Protein AF-A0AB39NPT1-F1 (afdb_monomer_lite)

Organism: NCBI:txid3238626

Secondary structure (DSSP, 8-state):
-PPPTT-HHHHHHHHHHHHHHHSTT----S---HHHHHHHHHHHHHHHHHHHHS-HHHHHSHHHHHHHHHHHHHHHHEEE-TT-TTTTT---SS---GGGS-GGGGEEESS--S--

Structure (mmCIF, N/CA/C/O backbone):
data_AF-A0AB39NPT1-F1
#
_entry.id   AF-A0AB39NPT1-F1
#
loop_
_atom_site.group_PDB
_atom_site.id
_atom_site.type_symbol
_atom_site.label_atom_id
_atom_site.label_alt_id
_atom_site.label_comp_id
_atom_site.label_asym_id
_atom_site.label_entity_id
_atom_site.label_seq_id
_atom_site.pdbx_PDB_ins_code
_atom_site.Cartn_x
_atom_site.Cartn_y
_atom_site.Cartn_z
_atom_site.occupancy
_atom_site.B_iso_or_equiv
_atom_site.auth_seq_id
_atom_site.auth_comp_id
_atom_site.auth_asym_id
_atom_site.auth_atom_id
_atom_site.pdbx_PDB_model_num
ATOM 1 N N . MET A 1 1 ? -22.349 18.354 -0.530 1.00 52.59 1 MET A N 1
ATOM 2 C CA . MET A 1 1 ? -21.512 17.943 0.618 1.00 52.59 1 MET A CA 1
ATOM 3 C C . MET A 1 1 ? -20.132 17.618 0.084 1.00 52.59 1 MET A C 1
ATOM 5 O O . MET A 1 1 ? -20.056 16.858 -0.871 1.00 52.59 1 MET A O 1
ATOM 9 N N . THR A 1 2 ? -19.073 18.220 0.620 1.00 73.50 2 THR A N 1
ATOM 10 C CA . THR A 1 2 ? -17.694 17.873 0.248 1.00 73.50 2 THR A CA 1
ATOM 11 C C . THR A 1 2 ? -17.266 16.663 1.068 1.00 73.50 2 THR A C 1
ATOM 13 O O . THR A 1 2 ? -17.274 16.726 2.298 1.00 73.50 2 THR A O 1
ATOM 16 N N . VAL A 1 3 ? -16.945 15.554 0.403 1.00 71.38 3 VAL A N 1
ATOM 17 C CA . VAL A 1 3 ? -16.323 14.402 1.066 1.00 71.38 3 VAL A CA 1
ATOM 18 C C . VAL A 1 3 ? -14.934 14.840 1.547 1.00 71.38 3 VAL A C 1
ATOM 20 O O . VAL A 1 3 ? -14.250 15.551 0.806 1.00 71.38 3 VAL A O 1
ATOM 23 N N . PRO A 1 4 ? -14.514 14.499 2.778 1.00 77.38 4 PRO A N 1
ATOM 24 C CA . PRO A 1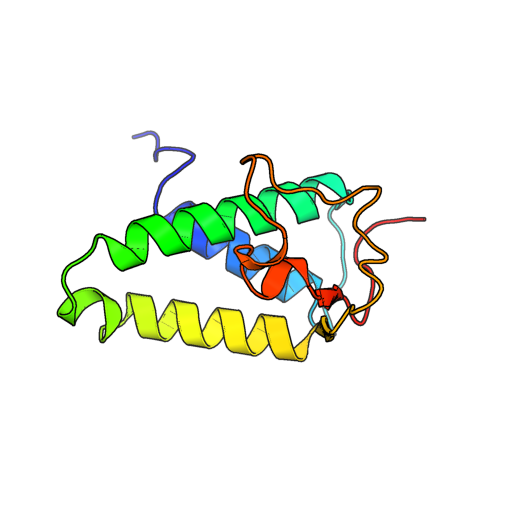 4 ? -13.166 14.809 3.234 1.00 77.38 4 PRO A CA 1
ATOM 25 C C . PRO A 1 4 ? -12.138 14.141 2.320 1.00 77.38 4 PRO A C 1
ATOM 27 O O . PRO A 1 4 ? -12.168 12.926 2.193 1.00 77.38 4 PRO A O 1
ATOM 30 N N . THR A 1 5 ? -11.199 14.908 1.761 1.00 69.38 5 THR A N 1
ATOM 31 C CA . THR A 1 5 ? -10.136 14.430 0.847 1.00 69.38 5 THR A CA 1
ATOM 32 C C . THR A 1 5 ? -9.315 13.266 1.411 1.00 69.38 5 THR A C 1
ATOM 34 O O . THR A 1 5 ? -8.741 12.474 0.675 1.00 69.38 5 THR A O 1
ATOM 37 N N . TYR A 1 6 ? -9.264 13.165 2.738 1.00 72.06 6 TYR A N 1
ATOM 38 C CA . TYR A 1 6 ? -8.586 12.110 3.474 1.00 72.06 6 TYR A CA 1
ATOM 39 C C . TYR A 1 6 ? -9.597 11.255 4.239 1.00 72.06 6 TYR A C 1
ATOM 41 O O . TYR A 1 6 ? -9.432 11.009 5.437 1.00 72.06 6 TYR A O 1
ATOM 49 N N . SER A 1 7 ? -10.669 10.823 3.579 1.00 87.69 7 SER A N 1
ATOM 50 C CA . SER A 1 7 ? -11.582 9.831 4.143 1.00 87.69 7 SER A CA 1
ATOM 51 C C . SER A 1 7 ? -10.953 8.429 4.126 1.00 87.69 7 SER A C 1
ATOM 53 O O . SER A 1 7 ? -9.957 8.174 3.445 1.00 87.69 7 SER A O 1
ATOM 55 N N . VAL A 1 8 ? -11.511 7.493 4.899 1.00 90.50 8 VAL A N 1
ATOM 56 C CA . VAL A 1 8 ? -11.100 6.076 4.840 1.00 90.50 8 VAL A CA 1
ATOM 57 C C . VAL A 1 8 ? -11.383 5.502 3.451 1.00 90.50 8 VAL A C 1
ATOM 59 O O . VAL A 1 8 ? -10.536 4.819 2.883 1.00 90.50 8 VAL A O 1
ATOM 62 N N . ALA A 1 9 ? -12.537 5.849 2.874 1.00 91.62 9 ALA A N 1
ATOM 63 C CA . ALA A 1 9 ? -12.925 5.433 1.531 1.00 91.62 9 ALA A CA 1
ATOM 64 C C . ALA A 1 9 ? -11.932 5.921 0.463 1.00 91.62 9 ALA A C 1
ATOM 66 O O . ALA A 1 9 ? -11.535 5.137 -0.395 1.00 91.62 9 ALA A O 1
ATOM 67 N N . ASP A 1 10 ? -11.471 7.173 0.548 1.00 91.25 10 ASP A N 1
ATOM 68 C CA . ASP A 1 10 ? -10.493 7.707 -0.407 1.00 91.25 10 ASP A CA 1
ATOM 69 C C . ASP A 1 10 ? -9.139 7.009 -0.303 1.00 91.25 10 ASP A C 1
ATOM 71 O O . ASP A 1 10 ? -8.505 6.766 -1.327 1.00 91.25 10 ASP A O 1
ATOM 75 N N . ARG A 1 11 ? -8.708 6.619 0.903 1.00 94.12 11 ARG A N 1
ATOM 76 C CA . ARG A 1 11 ? -7.470 5.841 1.074 1.00 94.12 11 ARG A CA 1
ATOM 77 C C . ARG A 1 11 ? -7.572 4.454 0.451 1.00 94.12 11 ARG A C 1
ATOM 79 O O . ARG A 1 11 ? -6.644 4.044 -0.241 1.00 94.12 11 ARG A O 1
ATOM 86 N N . PHE A 1 12 ? -8.703 3.766 0.631 1.00 95.94 12 PHE A N 1
ATOM 87 C CA . PHE A 1 12 ? -8.974 2.507 -0.071 1.00 95.94 12 PHE A CA 1
ATOM 88 C C . PHE A 1 12 ? -8.949 2.696 -1.590 1.00 95.94 12 PHE A C 1
ATOM 90 O O . PHE A 1 12 ? -8.299 1.927 -2.294 1.00 95.94 12 PHE A O 1
ATOM 97 N N . ALA A 1 13 ? -9.609 3.741 -2.091 1.00 94.25 13 ALA A N 1
ATOM 98 C CA . ALA A 1 13 ? -9.657 4.025 -3.518 1.00 94.25 13 ALA A CA 1
ATOM 99 C C . ALA A 1 13 ? -8.274 4.376 -4.091 1.00 94.25 13 ALA A C 1
ATOM 101 O O . ALA A 1 13 ? -7.941 3.936 -5.187 1.00 94.25 13 ALA A O 1
ATOM 102 N N . SER A 1 14 ? -7.447 5.141 -3.373 1.00 93.56 14 SER A N 1
ATOM 103 C CA . SER A 1 14 ? -6.069 5.423 -3.792 1.00 93.56 14 SER A CA 1
ATOM 104 C C . SER A 1 14 ? -5.214 4.158 -3.816 1.00 93.56 14 SER A C 1
ATOM 106 O O . SER A 1 14 ? -4.524 3.926 -4.807 1.00 93.56 14 SER A O 1
ATOM 108 N N . TRP A 1 15 ? -5.340 3.292 -2.805 1.00 97.00 15 TRP A N 1
ATOM 109 C CA . TRP A 1 15 ? -4.633 2.011 -2.779 1.00 97.00 15 TRP A CA 1
ATOM 110 C C . TRP A 1 15 ? -5.027 1.105 -3.950 1.00 97.00 15 TRP A C 1
ATOM 112 O O . TRP A 1 15 ? -4.166 0.593 -4.664 1.00 97.00 15 TRP A O 1
ATOM 122 N N . GLU A 1 16 ? -6.327 0.969 -4.218 1.00 96.38 16 GLU A N 1
ATOM 123 C CA . GLU A 1 16 ? -6.820 0.209 -5.367 1.00 96.38 16 GLU A CA 1
ATOM 124 C C . GLU A 1 16 ? -6.347 0.802 -6.701 1.00 96.38 16 GLU A C 1
ATOM 126 O O . GLU A 1 16 ? -5.904 0.058 -7.576 1.00 96.38 16 GLU A O 1
ATOM 131 N N . ARG A 1 17 ? -6.382 2.133 -6.858 1.00 93.12 17 ARG A N 1
ATOM 132 C CA . ARG A 1 17 ? -5.899 2.802 -8.075 1.00 93.12 17 ARG A CA 1
ATOM 133 C C . ARG A 1 17 ? -4.412 2.558 -8.314 1.00 93.12 17 ARG A C 1
ATOM 135 O O . ARG A 1 17 ? -4.036 2.320 -9.459 1.00 93.12 17 ARG A O 1
ATOM 142 N N . LEU A 1 18 ? -3.574 2.612 -7.277 1.00 94.56 18 LEU A N 1
ATOM 143 C CA . LEU A 1 18 ? -2.166 2.230 -7.393 1.00 94.56 18 LEU A CA 1
ATOM 144 C C . LEU A 1 18 ? -2.049 0.786 -7.894 1.00 94.56 18 LEU A C 1
ATOM 146 O O . LEU A 1 18 ? -1.410 0.551 -8.913 1.00 94.56 18 LEU A O 1
ATOM 150 N N . ILE A 1 19 ? -2.710 -0.169 -7.238 1.00 95.50 19 ILE A N 1
ATOM 151 C CA . ILE A 1 19 ? -2.641 -1.590 -7.609 1.00 95.50 19 ILE A CA 1
ATOM 152 C C . ILE A 1 19 ? -3.041 -1.811 -9.069 1.00 95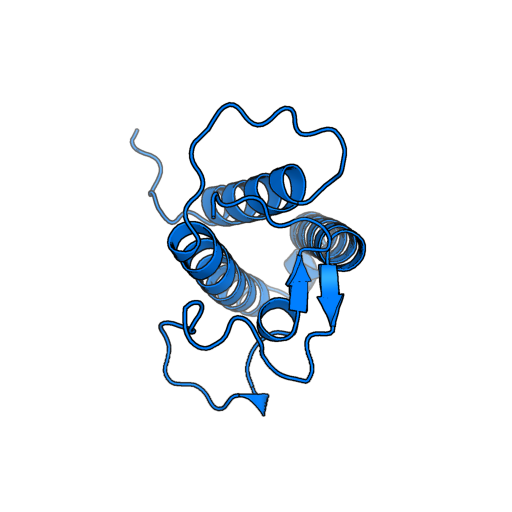.50 19 ILE A C 1
ATOM 154 O O . ILE A 1 19 ? -2.309 -2.474 -9.799 1.00 95.50 19 ILE A O 1
ATOM 158 N N . CYS A 1 20 ? -4.146 -1.212 -9.519 1.00 92.38 20 CYS A N 1
ATOM 159 C CA . CYS A 1 20 ? -4.581 -1.308 -10.912 1.00 92.38 20 CYS A CA 1
ATOM 160 C C . CYS A 1 20 ? -3.524 -0.779 -11.896 1.00 92.38 20 CYS A C 1
ATOM 162 O O . CYS A 1 20 ? -3.379 -1.349 -12.969 1.00 92.38 20 CYS A O 1
ATOM 164 N N . ARG A 1 21 ? -2.753 0.262 -11.538 1.00 91.19 21 ARG A N 1
ATOM 165 C CA . ARG A 1 21 ? -1.643 0.767 -12.373 1.00 91.19 21 ARG A CA 1
ATOM 166 C C . ARG A 1 21 ? -0.444 -0.177 -12.421 1.00 91.19 21 ARG A C 1
ATOM 168 O O . ARG A 1 21 ? 0.294 -0.155 -13.402 1.00 91.19 21 ARG A O 1
ATOM 175 N N . LEU A 1 22 ? -0.215 -0.955 -11.361 1.00 91.81 22 LEU A N 1
ATOM 176 C CA . LEU A 1 22 ? 0.881 -1.929 -11.302 1.00 91.81 22 LEU A CA 1
ATOM 177 C C . LEU A 1 22 ? 0.524 -3.252 -11.995 1.00 91.81 22 LEU A C 1
ATOM 179 O O . LEU A 1 22 ? 1.417 -3.984 -12.426 1.00 91.81 22 LEU A O 1
ATOM 183 N N . GLU A 1 23 ? -0.765 -3.583 -12.074 1.00 92.12 23 GLU A N 1
ATOM 184 C CA . GLU A 1 23 ? -1.252 -4.812 -12.694 1.00 92.12 23 GLU A CA 1
ATOM 185 C C . GLU A 1 23 ? -1.123 -4.784 -14.237 1.00 92.12 23 GLU A C 1
ATOM 187 O O . GLU A 1 23 ? -1.226 -3.732 -14.875 1.00 92.12 23 GLU A O 1
ATOM 192 N N . PRO A 1 24 ? -0.906 -5.947 -14.882 1.00 83.06 24 PRO A N 1
ATOM 193 C CA . PRO A 1 24 ? -0.910 -6.045 -16.339 1.00 83.06 24 PRO A CA 1
ATOM 194 C C . PRO A 1 24 ? -2.263 -5.639 -16.945 1.00 83.06 24 PRO A C 1
ATOM 196 O O . PRO A 1 24 ? -3.311 -5.982 -16.406 1.00 83.06 24 PRO A O 1
ATOM 199 N N . GLY A 1 25 ? -2.244 -4.992 -18.114 1.00 74.06 25 GLY A N 1
ATOM 200 C CA . GLY A 1 25 ? -3.463 -4.619 -18.847 1.00 74.06 25 GLY A CA 1
ATOM 201 C C . GLY A 1 25 ? -4.032 -3.241 -18.497 1.00 74.06 25 GLY A C 1
ATOM 202 O O . GLY A 1 25 ? -5.100 -2.888 -18.984 1.00 74.06 25 GLY A O 1
ATOM 203 N N . TRP A 1 26 ? -3.328 -2.451 -17.683 1.00 73.88 26 TRP A N 1
ATOM 204 C CA . TRP A 1 26 ? -3.606 -1.024 -17.573 1.00 73.88 26 TRP A CA 1
ATOM 205 C C . TRP A 1 26 ? -3.032 -0.280 -18.786 1.00 73.88 26 TRP A C 1
ATOM 207 O O . TRP A 1 26 ? -1.813 -0.183 -18.941 1.00 73.88 26 TRP A O 1
ATOM 217 N N . ASP A 1 27 ? -3.918 0.248 -19.633 1.00 67.25 27 ASP A N 1
ATOM 218 C CA . ASP A 1 27 ? -3.558 0.919 -20.893 1.00 67.25 27 ASP A CA 1
ATOM 219 C C . ASP A 1 27 ? -3.016 2.348 -20.705 1.00 67.25 27 ASP A C 1
ATOM 221 O O . ASP A 1 27 ? -2.567 2.954 -21.670 1.00 67.25 27 ASP A O 1
ATOM 225 N N . GLY A 1 28 ? -2.981 2.850 -19.461 1.00 61.28 28 GLY A N 1
ATOM 226 C CA . GLY A 1 28 ? -2.135 3.971 -19.047 1.00 61.28 28 GLY A CA 1
ATOM 227 C C . GLY A 1 28 ? -2.328 5.267 -19.827 1.00 61.28 28 GLY A C 1
ATOM 228 O O . GLY A 1 28 ? -1.475 5.605 -20.635 1.00 61.28 28 GLY A O 1
ATOM 229 N N . ASP A 1 29 ? -3.376 6.031 -19.512 1.00 61.50 29 ASP A N 1
ATOM 230 C CA . ASP A 1 29 ? -3.581 7.364 -20.114 1.00 61.50 29 ASP A CA 1
ATOM 231 C C . ASP A 1 29 ? -3.364 8.534 -19.131 1.00 61.50 29 ASP A C 1
ATOM 233 O O . ASP A 1 29 ? -3.433 9.700 -19.510 1.00 61.50 29 ASP A O 1
ATOM 237 N N . ASP A 1 30 ? -3.031 8.240 -17.867 1.00 72.69 30 ASP A N 1
ATOM 238 C CA . ASP A 1 30 ? -2.774 9.256 -16.842 1.00 72.69 30 ASP A CA 1
ATOM 239 C C . ASP A 1 30 ? -1.296 9.277 -16.429 1.00 72.69 30 ASP A C 1
ATOM 241 O O . ASP A 1 30 ? -0.735 8.260 -16.014 1.00 72.69 30 ASP A O 1
ATOM 245 N N . PHE A 1 31 ? -0.680 10.464 -16.479 1.00 80.00 31 PHE A N 1
ATOM 246 C CA . PHE A 1 31 ? 0.662 10.711 -15.948 1.00 80.00 31 PHE A CA 1
ATOM 247 C C . PHE A 1 31 ? 0.749 10.303 -14.469 1.00 80.00 31 PHE A C 1
ATOM 249 O O . PHE A 1 31 ? -0.002 10.803 -13.629 1.00 80.00 31 PHE A O 1
ATOM 256 N N . TYR A 1 32 ? 1.698 9.424 -1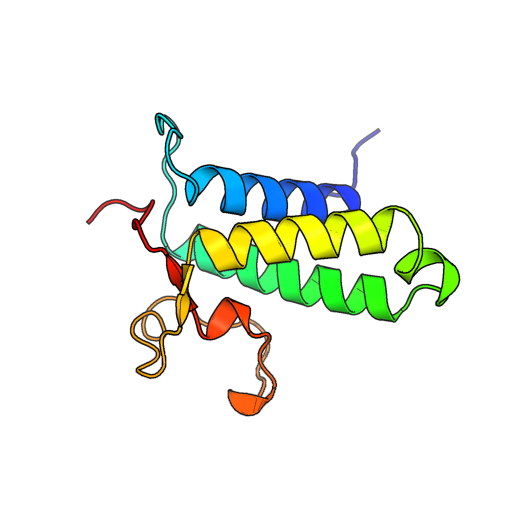4.146 1.00 87.69 32 TYR A N 1
ATOM 257 C CA . TYR A 1 32 ? 1.920 8.926 -12.792 1.00 87.69 32 TYR A CA 1
ATOM 258 C C . TYR A 1 32 ? 3.392 9.113 -12.403 1.00 87.69 32 TYR A C 1
ATOM 260 O O . TYR A 1 32 ? 4.229 8.324 -12.828 1.00 87.69 32 TYR A O 1
ATOM 268 N N . PRO A 1 33 ? 3.751 10.170 -11.654 1.00 89.88 33 PRO A N 1
ATOM 269 C CA . PRO A 1 33 ? 5.131 10.404 -11.237 1.00 89.88 33 PRO A CA 1
ATOM 270 C C . PRO A 1 33 ? 5.528 9.495 -10.067 1.00 89.88 33 PRO A C 1
ATOM 272 O O . PRO A 1 33 ? 4.684 9.087 -9.272 1.00 89.88 33 PRO A O 1
ATOM 275 N N . ILE A 1 34 ? 6.830 9.262 -9.882 1.00 91.38 34 ILE A N 1
ATOM 276 C CA . ILE A 1 34 ? 7.351 8.479 -8.745 1.00 91.38 34 ILE A CA 1
ATOM 277 C C . ILE A 1 34 ? 6.947 9.054 -7.372 1.00 91.38 34 ILE A C 1
ATOM 279 O O . ILE A 1 34 ? 6.744 8.305 -6.424 1.00 91.38 34 ILE A O 1
ATOM 283 N N . SER A 1 35 ? 6.733 10.368 -7.265 1.00 90.75 35 SER A N 1
ATOM 284 C CA . SER A 1 35 ? 6.211 10.992 -6.041 1.00 90.75 35 SER A CA 1
ATOM 285 C C . SER A 1 35 ? 4.749 10.634 -5.749 1.00 90.75 35 SER A C 1
ATOM 287 O O . SER A 1 35 ? 4.324 10.680 -4.600 1.00 90.75 35 SER A O 1
ATOM 289 N N . ALA A 1 36 ? 3.953 10.265 -6.759 1.00 91.88 36 ALA A N 1
ATOM 290 C CA . ALA A 1 36 ? 2.606 9.746 -6.530 1.00 91.88 36 ALA A CA 1
ATOM 291 C C . ALA A 1 36 ? 2.655 8.341 -5.914 1.00 91.88 36 ALA A C 1
ATOM 293 O O . ALA A 1 36 ? 1.850 8.048 -5.037 1.00 91.88 36 ALA A O 1
ATOM 294 N N . TYR A 1 37 ? 3.639 7.524 -6.305 1.00 93.50 37 TYR A N 1
ATOM 295 C CA . TYR A 1 37 ? 3.889 6.223 -5.681 1.00 93.50 37 TYR A CA 1
ATOM 296 C C . TYR A 1 37 ? 4.226 6.367 -4.200 1.00 93.50 37 TYR A C 1
ATOM 298 O O . TYR A 1 37 ? 3.606 5.715 -3.369 1.00 93.50 37 TYR A O 1
ATOM 306 N N . ASP A 1 38 ? 5.132 7.286 -3.874 1.00 93.94 38 ASP A N 1
ATOM 307 C CA . ASP A 1 38 ? 5.488 7.634 -2.496 1.00 93.94 38 ASP A CA 1
ATOM 308 C C . ASP A 1 38 ? 4.258 8.021 -1.650 1.00 93.94 38 ASP A C 1
ATOM 310 O O . ASP A 1 38 ? 3.977 7.414 -0.616 1.00 93.94 38 ASP A O 1
ATOM 314 N N . ASN A 1 39 ? 3.434 8.942 -2.166 1.00 92.69 39 ASN A N 1
ATOM 315 C CA . ASN A 1 39 ? 2.193 9.369 -1.511 1.00 92.69 39 ASN A CA 1
ATOM 316 C C . ASN A 1 39 ? 1.188 8.223 -1.306 1.00 92.69 39 ASN A C 1
ATOM 318 O O . ASN A 1 39 ? 0.494 8.177 -0.287 1.00 92.69 39 ASN A O 1
ATOM 322 N N . ASP A 1 40 ? 1.071 7.312 -2.273 1.00 95.12 40 ASP A N 1
ATOM 323 C CA . ASP A 1 40 ? 0.172 6.163 -2.171 1.00 95.12 40 ASP A CA 1
ATOM 324 C C . ASP A 1 40 ? 0.650 5.176 -1.085 1.00 95.12 40 ASP A C 1
ATOM 326 O O . ASP A 1 40 ? -0.182 4.624 -0.357 1.00 95.12 40 ASP A O 1
ATOM 330 N N . LEU A 1 41 ? 1.968 5.001 -0.911 1.00 95.62 41 LEU A N 1
ATOM 331 C CA . LEU A 1 41 ? 2.541 4.179 0.163 1.00 95.62 41 LEU A CA 1
ATOM 332 C C . LEU A 1 41 ? 2.331 4.805 1.553 1.00 95.62 41 LEU A C 1
ATOM 334 O O . LEU A 1 41 ? 1.891 4.115 2.476 1.00 95.62 41 LEU A O 1
ATOM 338 N N . ASP A 1 42 ? 2.541 6.115 1.699 1.00 93.69 42 ASP A N 1
ATOM 339 C CA . ASP A 1 42 ? 2.232 6.836 2.944 1.00 93.69 42 ASP A CA 1
ATOM 340 C C . ASP A 1 42 ? 0.729 6.784 3.271 1.00 93.69 42 ASP A C 1
ATOM 342 O O . ASP A 1 42 ? 0.311 6.587 4.418 1.00 93.69 42 ASP A O 1
ATOM 346 N N . SER A 1 43 ? -0.123 6.910 2.250 1.00 93.94 43 SER A N 1
ATOM 347 C CA . SER A 1 43 ? -1.572 6.759 2.396 1.00 93.94 43 SER A CA 1
ATOM 348 C C . SER A 1 43 ? -1.949 5.354 2.883 1.00 93.94 43 SER A C 1
ATOM 350 O O . SER A 1 43 ? -2.851 5.214 3.719 1.00 93.94 43 SER A O 1
ATOM 352 N N . ARG A 1 44 ? -1.231 4.314 2.433 1.00 96.00 44 ARG A N 1
ATOM 353 C CA . ARG A 1 44 ? -1.405 2.934 2.906 1.00 96.00 44 ARG A CA 1
ATOM 354 C C . ARG A 1 44 ? -0.955 2.755 4.359 1.00 96.00 44 ARG A C 1
ATOM 356 O O . ARG A 1 44 ? -1.670 2.078 5.102 1.00 96.00 44 ARG A O 1
ATOM 363 N N . ASP A 1 45 ? 0.135 3.390 4.793 1.00 94.12 45 ASP A N 1
ATOM 364 C CA . ASP A 1 45 ? 0.541 3.432 6.212 1.00 94.12 45 ASP A CA 1
ATOM 365 C C . ASP A 1 45 ? -0.528 4.104 7.086 1.00 94.12 45 ASP A C 1
ATOM 367 O O . ASP A 1 45 ? -0.841 3.636 8.186 1.00 94.12 45 ASP A O 1
ATOM 371 N N . ALA A 1 46 ? -1.111 5.208 6.613 1.00 92.25 46 ALA A N 1
ATOM 372 C CA . ALA A 1 46 ? -2.188 5.898 7.318 1.00 92.25 46 ALA A CA 1
ATOM 373 C C . ALA A 1 46 ? -3.470 5.053 7.374 1.00 92.25 46 ALA A C 1
ATOM 375 O O . ALA A 1 46 ? -4.147 5.029 8.402 1.00 92.25 46 ALA A O 1
ATOM 376 N N . LEU A 1 47 ? -3.801 4.339 6.291 1.00 94.00 47 LEU A N 1
ATOM 377 C CA . LEU A 1 47 ? -4.925 3.404 6.270 1.00 94.00 47 LEU A CA 1
ATOM 378 C C . LEU A 1 47 ? -4.724 2.276 7.287 1.00 94.00 47 LEU A C 1
ATOM 380 O O . LEU A 1 47 ? -5.660 1.947 8.011 1.00 94.00 47 LEU A O 1
ATOM 384 N N . ASP A 1 48 ? -3.505 1.745 7.399 1.00 93.31 48 ASP A N 1
ATOM 385 C CA . ASP A 1 48 ? -3.172 0.710 8.381 1.00 93.31 48 ASP A CA 1
ATOM 386 C C . ASP A 1 48 ? -3.428 1.176 9.816 1.00 93.31 48 ASP A C 1
ATOM 388 O O . ASP A 1 48 ? -4.043 0.472 10.614 1.00 93.31 48 ASP A O 1
ATOM 392 N N . GLN A 1 49 ? -3.001 2.402 10.131 1.00 91.44 49 GLN A N 1
ATOM 393 C CA . GLN A 1 49 ? -3.201 3.006 11.449 1.00 91.44 49 GLN A CA 1
ATOM 394 C C . GLN A 1 49 ? -4.683 3.170 11.781 1.00 91.44 49 GLN A C 1
ATOM 396 O O . GLN A 1 49 ? -5.091 2.874 12.903 1.00 91.44 49 GLN A O 1
ATOM 401 N N . VAL A 1 50 ? -5.497 3.599 10.810 1.00 92.00 50 VAL A N 1
ATOM 402 C CA . VAL A 1 50 ? -6.948 3.694 11.007 1.00 92.00 50 VAL A CA 1
ATOM 403 C C . VAL A 1 50 ? -7.554 2.313 11.238 1.00 92.00 50 VAL A C 1
ATOM 405 O O . VAL A 1 50 ? -8.321 2.153 12.182 1.00 92.00 50 VAL A O 1
ATOM 408 N N . MET A 1 51 ? -7.195 1.314 10.429 1.00 92.88 51 MET A N 1
ATOM 409 C CA . MET A 1 51 ? -7.740 -0.040 10.561 1.00 92.88 51 MET A CA 1
ATOM 410 C C . MET A 1 51 ? -7.392 -0.680 11.908 1.00 92.88 51 MET A C 1
ATOM 412 O O . MET A 1 51 ? -8.258 -1.299 12.517 1.00 92.88 51 MET A O 1
ATOM 416 N N . ARG A 1 52 ? -6.173 -0.468 12.425 1.00 91.12 52 ARG A N 1
ATOM 417 C CA . ARG A 1 52 ? -5.759 -0.943 13.761 1.00 91.12 52 ARG A CA 1
ATOM 418 C C . ARG A 1 52 ? -6.479 -0.245 14.918 1.00 91.12 52 ARG A C 1
ATOM 420 O O . ARG A 1 52 ? -6.492 -0.777 16.021 1.00 91.12 52 ARG A O 1
ATOM 427 N N . ALA A 1 53 ? -7.030 0.947 14.693 1.00 91.75 53 ALA A N 1
ATOM 428 C CA . ALA A 1 53 ? -7.790 1.685 15.700 1.00 91.75 53 ALA A CA 1
ATOM 429 C C . ALA A 1 53 ? -9.281 1.302 15.731 1.00 91.75 53 ALA A C 1
ATOM 431 O O . ALA A 1 53 ? -9.999 1.726 16.640 1.00 91.75 53 ALA A O 1
ATOM 432 N N . LEU A 1 54 ? -9.764 0.539 14.744 1.00 89.06 54 LEU A N 1
ATOM 433 C CA . LEU A 1 54 ? -11.131 0.026 14.732 1.00 89.06 54 LEU A CA 1
ATOM 434 C C . LEU A 1 54 ? -11.275 -1.188 15.669 1.00 89.06 54 LEU A C 1
ATOM 436 O O . LEU A 1 54 ? -10.288 -1.872 15.939 1.00 89.06 54 LEU A O 1
ATOM 440 N N . PRO A 1 55 ? -12.502 -1.489 16.138 1.00 91.00 55 PRO A N 1
ATOM 441 C CA . PRO A 1 55 ? -12.789 -2.748 16.822 1.00 91.00 55 PRO A CA 1
ATOM 442 C C . PRO A 1 55 ? -12.380 -3.958 15.973 1.00 91.00 55 PRO A C 1
ATOM 444 O O . PRO A 1 55 ? -12.452 -3.909 14.741 1.00 91.00 55 PRO A O 1
ATOM 447 N N . GLU A 1 56 ? -11.981 -5.049 16.626 1.00 87.44 56 GLU A N 1
ATOM 448 C CA . GLU A 1 56 ? -11.474 -6.260 15.967 1.00 87.44 56 GLU A CA 1
ATOM 449 C C . GLU A 1 56 ? -12.479 -6.822 14.949 1.00 87.44 56 GLU A C 1
ATOM 451 O O . GLU A 1 56 ? -12.103 -7.205 13.841 1.00 87.44 56 GLU A O 1
ATOM 456 N N . GLU A 1 57 ? -13.777 -6.712 15.239 1.00 83.25 57 GLU A N 1
ATOM 457 C CA . GLU A 1 57 ? -14.864 -7.149 14.360 1.00 83.25 57 GLU A CA 1
ATOM 458 C C . GLU A 1 57 ? -14.890 -6.391 13.022 1.00 83.25 57 GLU A C 1
ATOM 460 O O . GLU A 1 57 ? -15.304 -6.932 11.995 1.00 83.25 57 GLU A O 1
ATOM 465 N N . ALA A 1 58 ? -14.444 -5.131 12.999 1.00 82.19 58 ALA A N 1
ATOM 466 C CA . ALA A 1 58 ? -14.347 -4.354 11.765 1.00 82.19 58 ALA A CA 1
ATOM 467 C C . ALA A 1 58 ? -13.153 -4.798 10.903 1.00 82.19 58 ALA A C 1
ATOM 469 O O . ALA A 1 58 ? -13.223 -4.729 9.671 1.00 82.19 58 ALA A O 1
ATOM 470 N N . ASN A 1 59 ? -12.081 -5.271 11.543 1.00 84.12 59 ASN A N 1
ATOM 471 C CA . ASN A 1 59 ? -10.907 -5.817 10.872 1.00 84.12 59 ASN A CA 1
ATOM 472 C C . ASN A 1 59 ? -11.163 -7.238 10.336 1.00 84.12 59 ASN A C 1
ATOM 474 O O . ASN A 1 59 ? -10.727 -7.573 9.241 1.00 84.12 59 ASN A O 1
ATOM 478 N N . GLU A 1 60 ? -11.933 -8.062 11.044 1.00 88.94 60 GLU A N 1
ATOM 479 C CA . GLU A 1 60 ? -12.388 -9.366 10.529 1.00 88.94 60 GLU A CA 1
ATOM 480 C C . GLU A 1 60 ? -13.505 -9.234 9.476 1.00 88.94 60 GLU A C 1
ATOM 482 O O . GLU A 1 60 ? -13.747 -10.129 8.655 1.00 88.94 60 GLU A O 1
ATOM 487 N N . GLY A 1 61 ? -14.189 -8.091 9.491 1.00 92.31 61 GLY A N 1
ATOM 488 C CA . GLY A 1 61 ? -15.288 -7.762 8.603 1.00 92.31 61 GLY A C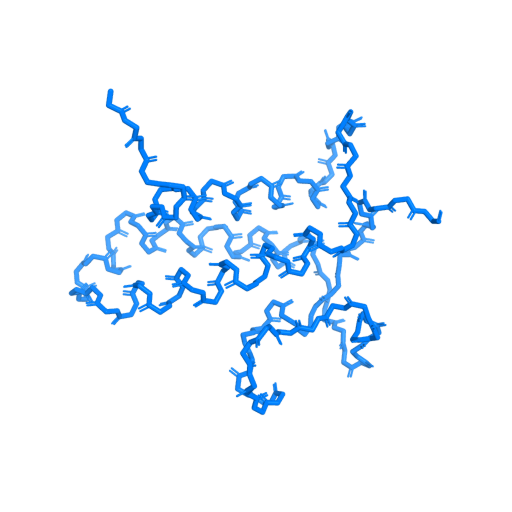A 1
ATOM 489 C C . GLY A 1 61 ? -14.877 -7.377 7.173 1.00 92.31 61 GLY A C 1
ATOM 490 O O . GLY A 1 61 ? -13.728 -7.528 6.747 1.00 92.31 61 GLY A O 1
ATOM 491 N N . PRO A 1 62 ? -15.832 -6.833 6.395 1.00 94.12 62 PRO A N 1
ATOM 492 C CA . PRO A 1 62 ? -15.633 -6.540 4.975 1.00 94.12 62 PRO A CA 1
ATOM 493 C C . PRO A 1 62 ? -14.461 -5.596 4.672 1.00 94.12 62 PRO A C 1
ATOM 495 O O . PRO A 1 62 ? -13.846 -5.718 3.615 1.00 94.12 62 PRO A O 1
ATOM 498 N N . LEU A 1 63 ? -14.141 -4.665 5.578 1.00 93.44 63 LEU A N 1
ATOM 499 C CA . LEU A 1 63 ? -13.059 -3.699 5.373 1.00 93.44 63 LEU A CA 1
ATOM 500 C C . LEU A 1 63 ? -11.679 -4.353 5.449 1.00 93.44 63 LEU A C 1
ATOM 502 O O . LEU A 1 63 ? -10.862 -4.132 4.557 1.00 93.44 63 LEU A O 1
ATOM 506 N N . GLY A 1 64 ? -11.416 -5.177 6.466 1.00 94.62 64 GLY A N 1
ATOM 507 C CA . GLY A 1 64 ? -10.135 -5.878 6.542 1.00 94.62 64 GLY A CA 1
ATOM 508 C C . GLY A 1 64 ? -10.000 -6.957 5.469 1.00 94.62 64 GLY A C 1
ATOM 509 O O . GLY A 1 64 ? -8.928 -7.095 4.885 1.00 94.62 64 GLY A O 1
ATOM 510 N N . GLN A 1 65 ? -11.094 -7.632 5.089 1.00 96.06 65 GLN A N 1
ATOM 511 C CA . GLN A 1 65 ? -11.094 -8.547 3.938 1.00 96.06 65 GLN A CA 1
ATOM 512 C C . GLN A 1 65 ? -10.762 -7.827 2.623 1.00 96.06 65 GLN A C 1
ATOM 514 O O . GLN A 1 65 ? -9.971 -8.330 1.820 1.00 96.06 65 GLN A O 1
ATOM 519 N N . LEU A 1 66 ? -11.331 -6.636 2.402 1.00 96.56 66 LEU A N 1
ATOM 520 C CA . LEU A 1 66 ? -11.006 -5.803 1.246 1.00 96.56 66 LEU A CA 1
ATOM 521 C C . LEU A 1 66 ? -9.532 -5.386 1.266 1.00 96.56 66 LEU A C 1
ATOM 523 O O . LEU A 1 66 ? -8.850 -5.542 0.253 1.00 96.56 66 LEU A O 1
ATOM 527 N N . LEU A 1 67 ? -9.031 -4.904 2.406 1.00 96.69 67 LEU A N 1
ATOM 528 C CA . LEU A 1 67 ? -7.638 -4.478 2.539 1.00 96.69 67 LEU A CA 1
ATOM 529 C C . LEU A 1 67 ? -6.669 -5.635 2.274 1.00 96.69 67 LEU A C 1
ATOM 531 O O . LEU A 1 67 ? -5.768 -5.498 1.452 1.00 96.69 67 LEU A O 1
ATOM 535 N N . ALA A 1 68 ? -6.916 -6.804 2.866 1.00 96.31 68 ALA A N 1
ATOM 536 C CA . ALA A 1 68 ? -6.107 -8.002 2.655 1.00 96.31 68 ALA A CA 1
ATOM 537 C C . ALA A 1 68 ? -6.102 -8.458 1.185 1.00 96.31 68 ALA A C 1
ATOM 539 O O . ALA A 1 68 ? -5.069 -8.890 0.659 1.00 96.31 68 ALA A O 1
ATOM 540 N N . ARG A 1 69 ? -7.243 -8.341 0.489 1.00 97.94 69 ARG A N 1
ATOM 541 C CA . ARG A 1 69 ? -7.332 -8.638 -0.947 1.00 97.94 69 ARG A CA 1
ATOM 542 C C . ARG A 1 69 ? -6.500 -7.660 -1.775 1.00 97.94 69 ARG A C 1
ATOM 544 O O . ARG A 1 69 ? -5.806 -8.096 -2.693 1.00 97.94 69 ARG A O 1
ATOM 551 N N . LEU A 1 70 ? -6.569 -6.366 -1.469 1.00 98.12 70 LEU A N 1
ATOM 552 C CA . LEU A 1 70 ? -5.772 -5.343 -2.146 1.00 98.12 70 LEU A CA 1
ATOM 553 C C . LEU A 1 70 ? -4.273 -5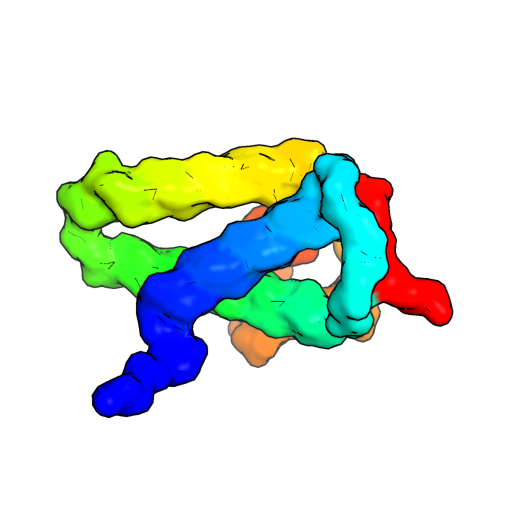.556 -1.894 1.00 98.12 70 LEU A C 1
ATOM 555 O O . LEU A 1 70 ? -3.503 -5.614 -2.848 1.00 98.12 70 LEU A O 1
ATOM 559 N N . ASP A 1 71 ? -3.863 -5.804 -0.652 1.00 97.88 71 ASP A N 1
ATOM 560 C CA . ASP A 1 71 ? -2.462 -6.084 -0.316 1.00 97.88 71 ASP A CA 1
ATOM 561 C C . ASP A 1 71 ? -1.940 -7.337 -1.036 1.00 97.88 71 ASP A C 1
ATOM 563 O O . ASP A 1 71 ? -0.817 -7.360 -1.539 1.00 97.88 71 ASP A O 1
ATOM 567 N N . THR A 1 72 ? -2.773 -8.372 -1.172 1.00 97.88 72 THR A N 1
ATOM 568 C CA . THR A 1 72 ? -2.425 -9.575 -1.945 1.00 97.88 72 THR A CA 1
ATOM 569 C C . THR A 1 72 ? -2.184 -9.251 -3.421 1.00 97.88 72 THR A C 1
ATOM 571 O O . THR A 1 72 ? -1.208 -9.729 -4.002 1.00 97.88 72 THR A O 1
ATOM 574 N N . ARG A 1 73 ? -3.034 -8.414 -4.029 1.00 97.50 73 ARG A N 1
ATOM 575 C CA . ARG A 1 73 ? -2.855 -7.954 -5.416 1.00 97.50 73 ARG A CA 1
ATOM 576 C C . ARG A 1 73 ? -1.590 -7.110 -5.571 1.00 97.50 73 ARG A C 1
ATOM 578 O O . ARG A 1 73 ? -0.806 -7.355 -6.483 1.00 97.50 73 ARG A O 1
ATOM 585 N N . PHE A 1 74 ? -1.330 -6.195 -4.635 1.00 97.56 74 PHE A N 1
ATOM 586 C CA . PHE A 1 74 ? -0.093 -5.414 -4.605 1.00 97.56 74 PHE A CA 1
ATOM 587 C C . PHE A 1 74 ? 1.145 -6.318 -4.564 1.00 97.56 74 PHE A C 1
ATOM 589 O O . PHE A 1 74 ? 2.072 -6.141 -5.356 1.00 97.56 74 PHE A O 1
ATOM 596 N N . ARG A 1 75 ? 1.159 -7.333 -3.688 1.00 97.62 75 ARG A N 1
ATOM 597 C CA . ARG A 1 75 ? 2.259 -8.309 -3.617 1.00 97.62 75 ARG A CA 1
ATOM 598 C C . ARG A 1 75 ? 2.455 -9.065 -4.927 1.00 97.62 75 ARG A C 1
ATOM 600 O O . ARG A 1 75 ? 3.597 -9.348 -5.265 1.00 97.62 75 ARG A O 1
ATOM 607 N N . ALA A 1 76 ? 1.381 -9.389 -5.645 1.00 96.81 76 ALA A N 1
ATOM 608 C CA . ALA A 1 76 ? 1.460 -10.074 -6.934 1.00 96.81 76 ALA A CA 1
ATOM 609 C C . ALA A 1 76 ? 2.023 -9.179 -8.055 1.00 96.81 76 ALA A C 1
ATOM 611 O O . ALA A 1 76 ? 2.685 -9.680 -8.960 1.00 96.81 76 ALA A O 1
ATOM 612 N N . ALA A 1 77 ? 1.798 -7.865 -7.978 1.00 96.19 77 ALA A N 1
ATOM 613 C CA . ALA A 1 77 ? 2.287 -6.885 -8.951 1.00 96.19 77 ALA A CA 1
ATOM 614 C C . ALA A 1 77 ? 3.689 -6.317 -8.625 1.00 96.19 77 ALA A C 1
ATOM 616 O O . ALA A 1 77 ? 4.226 -5.486 -9.362 1.00 96.19 77 ALA A O 1
ATOM 617 N N . THR A 1 78 ? 4.304 -6.753 -7.523 1.00 97.06 78 THR A N 1
ATOM 618 C CA . THR A 1 78 ? 5.587 -6.238 -7.020 1.00 97.06 78 THR A CA 1
ATOM 619 C C . THR A 1 78 ? 6.535 -7.368 -6.631 1.00 97.06 78 THR A C 1
ATOM 621 O O . THR A 1 78 ? 6.113 -8.482 -6.328 1.00 97.06 78 THR A O 1
ATOM 624 N N . VAL A 1 79 ? 7.832 -7.078 -6.564 1.00 97.38 79 VAL A N 1
ATOM 625 C CA . VAL A 1 79 ? 8.862 -7.997 -6.053 1.00 97.38 79 VAL A CA 1
ATOM 626 C C . VAL A 1 79 ? 9.542 -7.411 -4.816 1.00 97.38 79 VAL A C 1
ATOM 628 O O . VAL A 1 79 ? 9.598 -6.185 -4.693 1.00 97.38 79 VAL A O 1
ATOM 631 N N . PRO A 1 80 ? 10.059 -8.248 -3.893 1.00 97.12 80 PRO A N 1
ATOM 632 C CA . PRO A 1 80 ? 10.940 -7.776 -2.828 1.00 97.12 80 PRO A CA 1
ATOM 633 C C . PRO A 1 80 ? 12.106 -6.958 -3.393 1.00 97.12 80 PRO A C 1
ATOM 635 O O . PRO A 1 80 ? 12.671 -7.314 -4.427 1.00 97.12 80 PRO A O 1
ATOM 638 N N . ASP A 1 81 ? 12.462 -5.881 -2.704 1.00 95.12 81 ASP A N 1
ATOM 639 C CA . ASP A 1 81 ? 13.548 -4.976 -3.077 1.00 95.12 81 ASP A CA 1
ATOM 640 C C . ASP A 1 81 ? 14.550 -4.863 -1.917 1.00 95.12 81 ASP A C 1
ATOM 642 O O . ASP A 1 81 ? 14.582 -3.839 -1.236 1.00 95.12 81 ASP A O 1
ATOM 646 N N . PRO A 1 82 ? 15.327 -5.924 -1.617 1.00 92.25 82 PRO A N 1
ATOM 647 C CA . PRO A 1 82 ? 16.224 -5.940 -0.461 1.00 92.25 82 PRO A CA 1
ATOM 648 C C . PRO A 1 82 ? 17.338 -4.890 -0.556 1.00 92.25 82 PRO A C 1
ATOM 650 O O . PRO A 1 82 ? 17.849 -4.452 0.471 1.00 92.25 82 PRO A O 1
ATOM 653 N N . GLU A 1 83 ? 17.689 -4.449 -1.765 1.00 93.56 83 GLU A N 1
ATOM 654 C CA . GLU A 1 83 ? 18.634 -3.354 -1.993 1.00 93.56 83 GLU A CA 1
ATOM 655 C C . GLU A 1 83 ? 18.014 -1.962 -1.784 1.00 93.56 83 GLU A C 1
ATOM 657 O O . GLU A 1 83 ? 18.731 -0.965 -1.859 1.00 93.56 83 GLU A O 1
ATOM 662 N N . LEU A 1 84 ? 16.698 -1.878 -1.543 1.00 92.44 84 LEU A N 1
ATOM 663 C CA . LEU A 1 84 ? 15.940 -0.631 -1.409 1.00 92.44 84 LEU A CA 1
ATOM 664 C C . LEU A 1 84 ? 16.216 0.342 -2.572 1.00 92.44 84 LEU A C 1
ATOM 666 O O . LEU A 1 84 ? 16.416 1.542 -2.376 1.00 92.44 84 LEU A O 1
ATOM 670 N N . SER A 1 85 ? 16.227 -0.177 -3.799 1.00 93.12 85 SER A N 1
ATOM 671 C CA . SER A 1 85 ? 16.584 0.547 -5.021 1.00 93.12 85 SER A CA 1
ATOM 672 C C . SER A 1 85 ? 15.765 1.821 -5.260 1.00 93.12 85 SER A C 1
ATOM 674 O O . SER A 1 85 ? 16.286 2.768 -5.842 1.00 93.12 85 SER A O 1
ATOM 676 N N . LEU A 1 86 ? 14.519 1.889 -4.776 1.00 92.69 86 LEU A N 1
ATOM 677 C CA . LEU A 1 86 ? 13.658 3.073 -4.912 1.00 92.69 86 LEU A CA 1
ATOM 678 C C . LEU A 1 86 ? 13.905 4.161 -3.852 1.00 92.69 86 LEU A C 1
ATOM 680 O O . LEU A 1 86 ? 13.441 5.290 -4.016 1.00 92.69 86 LEU A O 1
ATOM 684 N N . ARG A 1 87 ? 14.657 3.868 -2.785 1.00 91.44 87 ARG A N 1
ATOM 685 C CA . ARG A 1 87 ? 14.826 4.748 -1.614 1.00 91.44 87 ARG A CA 1
ATOM 686 C C . ARG A 1 87 ? 15.376 6.152 -1.899 1.00 91.44 87 ARG A C 1
ATOM 688 O O . ARG A 1 87 ? 15.040 7.082 -1.159 1.00 91.44 87 ARG A O 1
ATOM 695 N N . PRO A 1 88 ? 16.198 6.384 -2.943 1.00 91.19 88 PRO A N 1
ATOM 696 C CA . PRO A 1 88 ? 16.599 7.742 -3.289 1.00 91.19 88 PRO A CA 1
ATOM 697 C C . PRO A 1 88 ? 15.413 8.661 -3.611 1.00 91.19 88 PRO A C 1
ATOM 699 O O . PRO A 1 88 ? 15.524 9.856 -3.331 1.00 91.19 88 PRO A O 1
ATOM 702 N N . TRP A 1 89 ? 14.300 8.108 -4.109 1.00 90.69 89 TRP A N 1
ATOM 703 C CA . TRP A 1 89 ? 13.126 8.844 -4.599 1.00 90.69 89 TRP A CA 1
ATOM 704 C C . TRP A 1 89 ? 11.833 8.587 -3.821 1.00 90.69 89 TRP A C 1
ATOM 706 O O . TRP A 1 89 ? 10.959 9.443 -3.832 1.00 90.69 89 TRP A O 1
ATOM 716 N N . VAL A 1 90 ? 11.708 7.422 -3.185 1.00 91.19 90 VAL A N 1
ATOM 717 C CA . VAL A 1 90 ? 10.513 6.972 -2.459 1.00 91.19 90 VAL A CA 1
ATOM 718 C C . VAL A 1 90 ? 10.891 6.849 -0.989 1.00 91.19 90 VAL A C 1
ATOM 720 O O . VAL A 1 90 ? 11.731 6.012 -0.640 1.00 91.19 90 VAL A O 1
ATOM 723 N N . ARG A 1 91 ? 10.356 7.729 -0.141 1.00 89.38 91 ARG A N 1
ATOM 724 C CA . ARG A 1 91 ? 10.750 7.858 1.264 1.00 89.38 91 ARG A CA 1
ATOM 725 C C . ARG A 1 91 ? 9.516 8.150 2.116 1.00 89.38 91 ARG A C 1
ATOM 727 O O . ARG A 1 91 ? 8.875 9.164 1.873 1.00 89.38 91 ARG A O 1
ATOM 734 N N 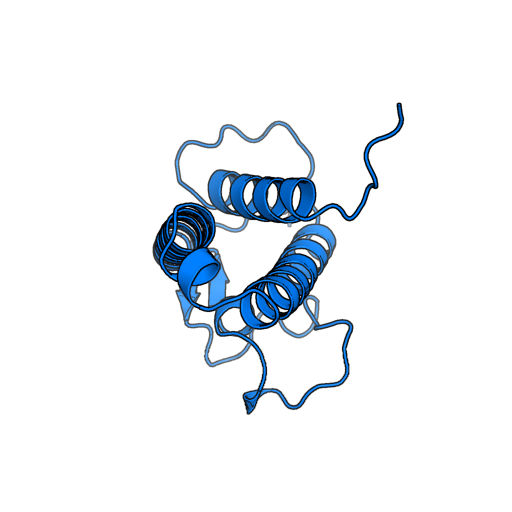. PRO A 1 92 ? 9.267 7.363 3.174 1.00 85.81 92 PRO A N 1
ATOM 735 C CA . PRO A 1 92 ? 8.168 7.639 4.087 1.00 85.81 92 PRO A CA 1
ATOM 736 C C . PRO A 1 92 ? 8.238 9.068 4.619 1.00 85.81 92 PRO A C 1
ATOM 738 O O . PRO A 1 92 ? 9.299 9.516 5.068 1.00 85.81 92 PRO A O 1
ATOM 741 N N . THR A 1 93 ? 7.103 9.765 4.627 1.00 84.50 93 THR A N 1
ATOM 742 C CA . THR A 1 93 ? 7.030 11.125 5.182 1.00 84.50 93 THR A CA 1
ATOM 743 C C . THR A 1 93 ? 7.219 11.118 6.703 1.00 84.50 93 THR A C 1
ATOM 745 O O . THR A 1 93 ? 7.717 12.079 7.290 1.00 84.50 93 THR A O 1
ATOM 748 N N . THR A 1 94 ? 6.828 10.030 7.370 1.00 78.19 94 THR A N 1
ATOM 749 C CA . THR A 1 94 ? 7.066 9.845 8.806 1.00 78.19 94 THR A CA 1
ATOM 750 C C . THR A 1 94 ? 8.463 9.296 9.082 1.00 78.19 94 THR A C 1
ATOM 752 O O . THR A 1 94 ? 8.818 8.232 8.582 1.00 78.19 94 THR A O 1
ATOM 755 N N . GLU A 1 95 ? 9.216 9.966 9.961 1.00 75.31 95 GLU A N 1
ATOM 756 C CA . GLU A 1 95 ? 10.496 9.465 10.475 1.00 75.31 95 GLU A CA 1
ATOM 757 C C . GLU A 1 95 ? 10.264 8.198 11.314 1.00 75.31 95 GLU A C 1
ATOM 759 O O . GLU A 1 95 ? 9.896 8.260 12.488 1.00 75.31 95 GLU A O 1
ATOM 764 N N . ARG A 1 96 ? 10.442 7.034 10.687 1.00 79.75 96 ARG A N 1
ATOM 765 C CA . ARG A 1 96 ? 10.425 5.719 11.335 1.00 79.75 96 ARG A CA 1
ATOM 766 C C . ARG A 1 96 ? 11.658 4.918 10.919 1.00 79.75 96 ARG A C 1
ATOM 768 O O . ARG A 1 96 ? 12.118 5.082 9.786 1.00 79.75 96 ARG A O 1
ATOM 775 N N . PRO A 1 97 ? 12.191 4.054 11.800 1.00 84.62 97 PRO A N 1
ATOM 776 C CA . PRO A 1 97 ? 13.230 3.103 11.425 1.00 84.62 97 PRO A CA 1
ATOM 777 C C . PRO A 1 97 ? 12.794 2.239 10.234 1.00 84.62 97 PRO A C 1
ATOM 779 O O . PRO A 1 97 ? 11.626 1.865 10.120 1.00 84.62 97 PRO A O 1
ATOM 782 N N . GLU A 1 98 ? 13.737 1.892 9.356 1.00 84.25 98 GLU A N 1
ATOM 783 C CA . GLU A 1 98 ? 13.477 1.086 8.153 1.00 84.25 98 GLU A CA 1
ATOM 784 C C . GLU A 1 98 ? 12.844 -0.273 8.502 1.00 84.25 98 GLU A C 1
ATOM 786 O O . GLU A 1 98 ? 11.999 -0.805 7.775 1.00 84.25 98 GLU A O 1
ATOM 791 N N . GLU A 1 99 ? 13.209 -0.836 9.652 1.00 84.88 99 GLU A N 1
ATOM 792 C CA . GLU A 1 99 ? 12.684 -2.103 10.149 1.00 84.88 99 GLU A CA 1
ATOM 793 C C . GLU A 1 99 ? 11.180 -2.026 10.447 1.00 84.88 99 GLU A C 1
ATOM 795 O O . GLU A 1 99 ? 10.470 -3.008 10.228 1.00 84.88 99 GLU A O 1
ATOM 800 N N . GLU A 1 100 ? 10.690 -0.855 10.860 1.00 86.19 100 GLU A N 1
ATOM 801 C CA . GLU A 1 100 ? 9.296 -0.608 11.249 1.00 86.19 100 GLU A CA 1
ATOM 802 C C . GLU A 1 100 ? 8.384 -0.257 10.069 1.00 86.19 100 GLU A C 1
ATOM 804 O O . GLU A 1 100 ? 7.158 -0.251 10.211 1.00 86.19 100 GLU A O 1
ATOM 809 N N . LEU A 1 101 ? 8.957 0.024 8.896 1.00 87.88 101 LEU A N 1
ATOM 810 C CA . LEU A 1 101 ? 8.175 0.320 7.703 1.00 87.88 101 LEU A CA 1
ATOM 811 C C . LEU A 1 101 ? 7.395 -0.903 7.229 1.00 87.88 101 LEU A C 1
ATOM 813 O O . LEU A 1 101 ? 7.920 -2.028 7.194 1.00 87.88 101 LEU A O 1
ATOM 817 N N . GLY A 1 102 ? 6.154 -0.640 6.806 1.00 89.50 102 GLY A N 1
ATOM 818 C CA . GLY A 1 102 ? 5.287 -1.619 6.167 1.00 89.50 102 GLY A CA 1
ATOM 819 C C . GLY A 1 102 ? 5.981 -2.292 4.985 1.00 89.50 102 GLY A C 1
ATOM 820 O O . GLY A 1 102 ? 6.825 -1.703 4.307 1.00 89.50 102 GLY A O 1
ATOM 821 N N . GLU A 1 103 ? 5.633 -3.551 4.725 1.00 93.19 103 GLU A N 1
ATOM 822 C CA . GLU A 1 103 ? 6.306 -4.353 3.697 1.00 93.19 103 GLU A CA 1
ATOM 823 C C . GLU A 1 103 ? 6.254 -3.724 2.296 1.00 93.19 103 GLU A C 1
ATOM 825 O O . GLU A 1 103 ? 7.136 -3.987 1.484 1.00 93.19 103 GLU A O 1
ATOM 830 N N . TRP A 1 104 ? 5.262 -2.875 2.008 1.00 95.06 104 TRP A N 1
ATOM 831 C CA . TRP A 1 104 ? 5.116 -2.193 0.722 1.00 95.06 104 TRP A CA 1
ATOM 832 C C . TRP A 1 104 ? 6.278 -1.250 0.397 1.00 95.06 104 TRP A C 1
ATOM 834 O O . TRP A 1 104 ? 6.634 -1.125 -0.771 1.00 95.06 104 TRP A O 1
ATOM 844 N N . TRP A 1 105 ? 6.941 -0.683 1.408 1.00 95.25 105 TRP A N 1
ATOM 845 C CA . TRP A 1 105 ? 8.148 0.139 1.245 1.00 95.25 105 TRP A CA 1
ATOM 846 C C . TRP A 1 105 ? 9.393 -0.664 0.847 1.00 95.25 105 TRP A C 1
ATOM 848 O O . TRP A 1 105 ? 10.379 -0.110 0.362 1.00 95.25 105 TRP A O 1
ATOM 858 N N . LYS A 1 106 ? 9.360 -1.984 1.051 1.00 94.31 106 LYS A N 1
ATOM 859 C CA . LYS A 1 106 ? 10.472 -2.917 0.805 1.00 94.31 106 LYS A CA 1
ATOM 860 C C . LYS A 1 106 ? 10.274 -3.690 -0.499 1.00 94.31 106 LYS A C 1
ATOM 862 O O . LYS A 1 106 ? 10.803 -4.790 -0.672 1.00 94.31 106 LYS A O 1
ATOM 867 N N . ARG A 1 107 ? 9.441 -3.156 -1.395 1.00 95.94 107 ARG A N 1
ATOM 868 C CA . ARG A 1 107 ? 9.050 -3.785 -2.655 1.00 95.94 107 ARG A CA 1
ATOM 869 C C . ARG A 1 107 ? 9.095 -2.773 -3.786 1.00 95.94 107 ARG A C 1
ATOM 871 O O . ARG A 1 107 ? 8.827 -1.590 -3.592 1.00 95.94 107 ARG A O 1
ATOM 878 N N . LYS A 1 108 ? 9.375 -3.271 -4.986 1.00 95.19 108 LYS A N 1
ATOM 879 C CA . LYS A 1 108 ? 9.320 -2.489 -6.221 1.00 95.19 108 LYS A CA 1
ATOM 880 C C . LYS A 1 108 ? 8.327 -3.090 -7.213 1.00 95.19 108 LYS A C 1
ATOM 882 O O . LYS A 1 108 ? 8.172 -4.316 -7.238 1.00 95.19 108 LYS A O 1
ATOM 887 N N . PRO A 1 109 ? 7.660 -2.263 -8.035 1.00 94.50 109 PRO A N 1
ATOM 888 C CA . PRO A 1 109 ? 6.829 -2.751 -9.129 1.00 94.50 109 PRO A CA 1
ATOM 889 C C . PRO A 1 109 ? 7.579 -3.702 -10.064 1.00 94.50 109 PRO A C 1
ATOM 891 O O . PRO A 1 109 ? 8.739 -3.463 -10.392 1.00 94.50 109 PRO A O 1
ATOM 894 N N . VAL A 1 110 ? 6.903 -4.759 -10.529 1.00 93.12 110 VAL A N 1
ATOM 895 C CA . VAL A 1 110 ? 7.425 -5.623 -11.609 1.00 93.12 110 VAL A CA 1
ATOM 896 C C . VAL A 1 110 ? 7.563 -4.820 -12.903 1.00 93.12 110 VAL A C 1
ATOM 898 O O . VAL A 1 110 ? 8.552 -4.948 -13.623 1.00 93.12 110 VAL A O 1
ATOM 901 N N . ARG A 1 111 ? 6.568 -3.974 -13.182 1.00 86.62 111 ARG A N 1
ATOM 902 C CA . ARG A 1 111 ? 6.570 -2.996 -14.266 1.00 86.62 111 ARG A CA 1
ATOM 903 C C . ARG A 1 111 ? 6.459 -1.611 -13.656 1.00 86.62 111 ARG A C 1
ATOM 905 O O . ARG A 1 111 ? 5.523 -1.334 -12.914 1.00 86.62 111 ARG A O 1
ATOM 912 N N . VAL A 1 112 ? 7.406 -0.750 -13.994 1.00 84.62 112 VAL A N 1
ATOM 913 C CA . VAL A 1 112 ? 7.415 0.631 -13.524 1.00 84.62 112 VAL A CA 1
ATOM 914 C C . VAL A 1 112 ? 6.316 1.431 -14.246 1.00 84.62 112 VAL A C 1
ATOM 916 O O . VAL A 1 112 ? 6.285 1.414 -15.478 1.00 84.62 112 VAL A O 1
ATOM 919 N N . PRO A 1 113 ? 5.397 2.095 -13.515 1.00 80.81 113 PRO A N 1
ATOM 920 C CA . PRO A 1 113 ? 4.302 2.861 -14.115 1.00 80.81 113 PRO A CA 1
ATOM 921 C C . PRO A 1 113 ? 4.664 4.323 -14.430 1.00 80.81 113 PRO A C 1
ATOM 923 O O . PRO A 1 113 ? 3.883 5.002 -15.092 1.00 80.81 113 PRO A O 1
ATOM 926 N N . TRP A 1 114 ? 5.803 4.826 -13.944 1.00 84.38 114 TRP A N 1
ATOM 927 C CA . TRP A 1 114 ? 6.261 6.195 -14.198 1.00 84.38 114 TRP A CA 1
ATOM 928 C C . TRP A 1 114 ? 7.205 6.272 -15.412 1.00 84.38 114 TRP A C 1
ATOM 930 O O . TRP A 1 114 ? 7.927 5.309 -15.675 1.00 84.38 114 TRP A O 1
ATOM 940 N N . PRO A 1 115 ? 7.202 7.392 -16.162 1.00 73.19 115 PRO A N 1
ATOM 941 C CA . PRO A 1 115 ? 8.125 7.602 -17.279 1.00 73.19 115 PRO A CA 1
ATOM 942 C C . PRO A 1 115 ? 9.587 7.703 -16.806 1.00 73.19 115 PRO A C 1
ATOM 944 O O . PRO A 1 115 ? 9.837 8.117 -15.671 1.00 73.19 115 PRO A O 1
ATOM 947 N N . GLU A 1 116 ? 10.522 7.313 -17.682 1.00 58.28 116 GLU A N 1
ATOM 948 C CA . GLU A 1 116 ? 11.979 7.477 -17.500 1.00 58.28 116 GLU A CA 1
ATOM 949 C C . GLU A 1 116 ? 12.428 8.945 -17.560 1.00 58.28 116 GLU A C 1
ATOM 951 O O . GLU A 1 116 ? 11.850 9.720 -18.362 1.00 58.28 116 GLU A O 1
#

pLDDT: mean 88.84, std 9.16, range [52.59, 98.12]

Radius of gyration: 14.46 Å; chains: 1; bounding box: 40×28×38 Å

Sequence (116 aa):
MTVPTYSVADRFASWERLICRLEPGWDGDDFYPISAYDNDLDSRDALDQVMRALPEEANEGPLGQLLARLDTRFRAATVPDPELSLRPWVRPTTERPEEELGEWWKRKPVRVPWPE

Foldseek 3Di:
DDDPCLDLVNLLVLLLVVLLLLDPPPPAPDADALVSVLVNLLSLVVNVVVLVPDPVCVCVDPVVVSVVVSVVSLPVQKDFAQVLVCPVPRPHPDPDPPVPRDRSSRIDGPDDSHDD